Protein AF-A0AAV9BQW2-F1 (afdb_monomer)

Sequence (129 aa):
MIFRLECRHDWDILKGLLSRRLKQVWGEYAESQVVGDAGPQKCPLSGETYTDIKKRLDEALVCFMEGPPFTLQRLCEILLTPKSIYPNLSKLALALEKNLISTVENDSSLLEILEVFQPPQKLIEKRNK

Secondary structure (DSSP, 8-state):
-------SS-HHHHHHHHHHHHHHHHHHHHHHHTTS--S-PBPTTT-SBHHHHHHHHHHHHHH--SS--TTHHHHHHHHHSHHHH-SSHHHHHHHHHHHHHHHHHH-HHHHHHHHHTSPP---------

Structure (mmCIF, N/CA/C/O backbone):
data_AF-A0AAV9BQW2-F1
#
_entry.id   AF-A0AAV9BQW2-F1
#
loop_
_atom_site.group_PDB
_atom_site.id
_atom_site.type_symbol
_atom_site.label_atom_id
_atom_site.label_alt_id
_atom_site.label_comp_id
_atom_site.label_asym_id
_atom_site.label_entity_id
_atom_site.label_seq_id
_atom_site.pdbx_PDB_ins_code
_atom_site.Cartn_x
_atom_site.Cartn_y
_atom_site.Cartn_z
_atom_site.occupancy
_atom_site.B_iso_or_equiv
_atom_site.auth_seq_id
_atom_site.auth_comp_id
_atom_site.auth_asym_id
_atom_site.auth_atom_id
_atom_site.pdbx_PDB_model_num
ATOM 1 N N . MET A 1 1 ? 26.547 -3.024 -3.761 1.00 34.47 1 MET A N 1
ATOM 2 C CA . MET A 1 1 ? 25.746 -3.730 -4.783 1.00 34.47 1 MET A CA 1
ATOM 3 C C . MET A 1 1 ? 24.389 -4.018 -4.157 1.00 34.47 1 MET A C 1
ATOM 5 O O . MET A 1 1 ? 24.267 -4.960 -3.387 1.00 34.47 1 MET A O 1
ATOM 9 N N . ILE A 1 2 ? 23.418 -3.126 -4.351 1.00 43.50 2 ILE A N 1
ATOM 10 C CA . ILE A 1 2 ? 22.043 -3.358 -3.893 1.00 43.50 2 ILE A CA 1
ATOM 11 C C . ILE A 1 2 ? 21.425 -4.289 -4.935 1.00 43.50 2 ILE A C 1
ATOM 13 O O . ILE A 1 2 ? 21.390 -3.944 -6.114 1.00 43.50 2 ILE A O 1
ATOM 17 N N . PHE A 1 3 ? 21.028 -5.495 -4.528 1.00 41.84 3 PHE A N 1
ATOM 18 C CA . PHE A 1 3 ? 20.314 -6.425 -5.398 1.00 41.84 3 PHE A CA 1
ATOM 19 C C . PHE A 1 3 ? 18.974 -5.786 -5.781 1.00 41.84 3 PHE A C 1
ATOM 21 O O . PHE A 1 3 ? 18.028 -5.803 -4.995 1.00 41.84 3 PHE A O 1
ATOM 28 N N . ARG A 1 4 ? 18.890 -5.190 -6.975 1.00 53.72 4 ARG A N 1
ATOM 29 C CA . ARG A 1 4 ? 17.598 -4.866 -7.582 1.00 53.72 4 ARG A CA 1
ATOM 30 C C . ARG A 1 4 ? 16.912 -6.180 -7.915 1.00 53.72 4 ARG A C 1
ATOM 32 O O . ARG A 1 4 ? 17.465 -7.004 -8.639 1.00 53.72 4 ARG A O 1
ATOM 39 N N . LEU A 1 5 ? 15.709 -6.370 -7.387 1.00 54.81 5 LEU A N 1
ATOM 40 C CA . LEU A 1 5 ? 14.817 -7.409 -7.875 1.00 54.81 5 LEU A CA 1
ATOM 41 C C . LEU A 1 5 ? 14.474 -7.051 -9.330 1.00 54.81 5 LEU A C 1
ATOM 43 O O . LEU A 1 5 ? 13.793 -6.056 -9.576 1.00 54.81 5 LEU A O 1
ATOM 47 N N . GLU A 1 6 ? 14.955 -7.822 -10.302 1.00 59.00 6 GLU A N 1
ATOM 48 C CA . GLU A 1 6 ? 14.508 -7.677 -11.688 1.00 59.00 6 GLU A CA 1
ATOM 49 C C . GLU A 1 6 ? 13.048 -8.140 -11.781 1.00 59.00 6 GLU A C 1
ATOM 51 O O . GLU A 1 6 ? 12.741 -9.332 -11.854 1.00 59.00 6 GLU A O 1
ATOM 56 N N . CYS A 1 7 ? 12.109 -7.195 -11.727 1.00 62.53 7 CYS A N 1
ATOM 57 C CA . CYS A 1 7 ? 10.706 -7.494 -11.979 1.00 62.53 7 CYS A CA 1
ATOM 58 C C . CYS A 1 7 ? 10.508 -7.711 -13.480 1.00 62.53 7 CYS A C 1
ATOM 60 O O . CYS A 1 7 ? 10.634 -6.784 -14.273 1.00 62.53 7 CYS A O 1
ATOM 62 N N . ARG A 1 8 ? 10.164 -8.944 -13.873 1.00 67.38 8 ARG A N 1
ATOM 63 C CA . ARG A 1 8 ? 9.837 -9.303 -15.269 1.00 67.38 8 ARG A CA 1
ATOM 64 C C . ARG A 1 8 ? 8.525 -8.700 -15.784 1.00 67.38 8 ARG A C 1
ATOM 66 O O . ARG A 1 8 ? 8.179 -8.903 -16.944 1.00 67.38 8 ARG A O 1
ATOM 73 N N . HIS A 1 9 ? 7.776 -8.021 -14.923 1.00 72.00 9 HIS A N 1
ATOM 74 C CA . HIS A 1 9 ? 6.508 -7.388 -15.255 1.00 72.00 9 HIS A CA 1
ATOM 75 C C . HIS A 1 9 ? 6.672 -5.875 -15.316 1.00 72.00 9 HIS A C 1
ATOM 77 O O . HIS A 1 9 ? 7.481 -5.309 -14.582 1.00 72.00 9 HIS A O 1
ATOM 83 N N . ASP A 1 10 ? 5.863 -5.238 -16.161 1.00 83.31 10 ASP A N 1
ATOM 84 C CA . ASP A 1 10 ? 5.758 -3.786 -16.224 1.00 83.31 10 ASP A CA 1
ATOM 85 C C . ASP A 1 10 ? 5.461 -3.223 -14.824 1.00 83.31 10 ASP A C 1
ATOM 87 O O . ASP A 1 10 ? 4.458 -3.567 -14.180 1.00 83.31 10 ASP A O 1
ATOM 91 N N . TRP A 1 11 ? 6.383 -2.398 -14.331 1.00 84.62 11 TRP A N 1
ATOM 92 C CA . TRP A 1 11 ? 6.316 -1.848 -12.987 1.00 84.62 11 TRP A CA 1
ATOM 93 C C . TRP A 1 11 ? 5.142 -0.884 -12.820 1.00 84.62 11 TRP A C 1
ATOM 95 O O . TRP A 1 11 ? 4.551 -0.843 -11.743 1.00 84.62 11 TRP A O 1
ATOM 105 N N . ASP A 1 12 ? 4.733 -0.163 -13.862 1.00 84.94 12 ASP A N 1
ATOM 106 C CA . ASP A 1 12 ? 3.582 0.738 -13.787 1.00 84.94 12 ASP A CA 1
ATOM 107 C C . ASP A 1 12 ? 2.275 -0.045 -13.640 1.00 84.94 12 ASP A C 1
ATOM 109 O O . ASP A 1 12 ? 1.417 0.311 -12.823 1.00 84.94 12 ASP A O 1
ATOM 113 N N . ILE A 1 13 ? 2.159 -1.184 -14.332 1.00 87.50 13 ILE A N 1
ATOM 114 C CA . ILE A 1 13 ? 1.042 -2.120 -14.134 1.00 87.50 13 ILE A CA 1
ATOM 115 C C . ILE A 1 13 ? 1.058 -2.663 -12.701 1.00 87.50 13 ILE A C 1
ATOM 117 O O . ILE A 1 13 ? 0.025 -2.665 -12.022 1.00 87.50 13 ILE A O 1
ATOM 121 N N . LEU A 1 14 ? 2.223 -3.099 -12.214 1.00 87.56 14 LEU A N 1
ATOM 122 C CA . LEU A 1 14 ? 2.349 -3.674 -10.875 1.00 87.56 14 LEU A CA 1
ATOM 123 C C . LEU A 1 14 ? 2.053 -2.644 -9.773 1.00 87.56 14 LEU A C 1
ATOM 125 O O . LEU A 1 14 ? 1.313 -2.964 -8.841 1.00 87.56 14 LEU A O 1
ATOM 129 N N . LYS A 1 15 ? 2.524 -1.398 -9.900 1.00 87.25 15 LYS A N 1
ATOM 130 C CA . LYS A 1 15 ? 2.167 -0.279 -9.007 1.00 87.25 15 LYS A CA 1
ATOM 131 C C . LYS A 1 15 ? 0.660 -0.074 -8.947 1.00 87.25 15 LYS 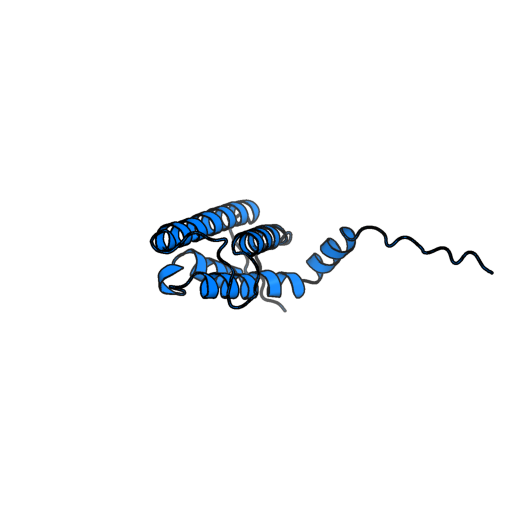A C 1
ATOM 133 O O . LYS A 1 15 ? 0.093 0.028 -7.858 1.00 87.25 15 LYS A O 1
ATOM 138 N N . GLY A 1 16 ? -0.003 -0.070 -10.105 1.00 88.75 16 GLY A N 1
ATOM 139 C CA . GLY A 1 16 ? -1.457 0.048 -10.187 1.00 88.75 16 GLY A CA 1
ATOM 140 C C . GLY A 1 16 ? -2.182 -1.074 -9.435 1.00 88.75 16 GLY A C 1
ATOM 141 O O . GLY A 1 16 ? -3.138 -0.812 -8.699 1.00 88.75 16 GLY A O 1
ATOM 142 N N . LEU A 1 17 ? -1.710 -2.316 -9.567 1.00 90.69 17 LEU A N 1
ATOM 143 C CA . LEU A 1 17 ? -2.254 -3.468 -8.841 1.00 90.69 17 LEU A CA 1
ATOM 144 C C . LEU A 1 17 ? -2.016 -3.363 -7.330 1.00 90.69 17 LEU A C 1
ATOM 146 O O . LEU A 1 17 ? -2.944 -3.590 -6.552 1.00 90.69 17 LEU A O 1
ATOM 150 N N . LEU A 1 18 ? -0.811 -2.976 -6.909 1.00 89.94 18 LEU A N 1
ATOM 151 C CA . LEU A 1 18 ? -0.453 -2.816 -5.497 1.00 89.94 18 LEU A CA 1
ATOM 152 C C . LEU A 1 18 ? -1.269 -1.709 -4.826 1.00 89.94 18 LEU A C 1
ATOM 154 O O . LEU A 1 18 ? -1.821 -1.942 -3.752 1.00 89.94 18 LEU A O 1
ATOM 158 N N . SER A 1 19 ? -1.429 -0.549 -5.470 1.00 90.44 19 SER A N 1
ATOM 159 C CA . SER A 1 19 ? -2.273 0.545 -4.963 1.00 90.44 19 SER A CA 1
ATOM 160 C C . SER A 1 19 ? -3.728 0.095 -4.794 1.00 90.44 19 SER A C 1
ATOM 162 O O . SER A 1 19 ? -4.348 0.320 -3.749 1.00 90.44 19 SER A O 1
ATOM 164 N N . ARG A 1 20 ? -4.284 -0.615 -5.788 1.00 90.88 20 ARG A N 1
ATOM 165 C CA . ARG A 1 20 ? -5.642 -1.178 -5.689 1.00 90.88 20 ARG A CA 1
ATOM 166 C C . ARG A 1 20 ? -5.753 -2.183 -4.550 1.00 90.88 20 ARG A C 1
ATOM 168 O O . ARG A 1 20 ? -6.710 -2.108 -3.778 1.00 90.88 20 ARG A O 1
ATOM 175 N N . ARG A 1 21 ? -4.785 -3.093 -4.414 1.00 93.12 21 ARG A N 1
ATOM 176 C CA . ARG A 1 21 ? -4.799 -4.096 -3.346 1.00 93.12 21 ARG A CA 1
ATOM 177 C C . ARG A 1 21 ? -4.676 -3.444 -1.974 1.00 93.12 21 ARG A C 1
ATOM 179 O O . ARG A 1 21 ? -5.453 -3.785 -1.093 1.00 93.12 21 ARG A O 1
ATOM 186 N N . LEU A 1 22 ? -3.795 -2.460 -1.803 1.00 90.94 22 LEU A N 1
ATOM 187 C CA 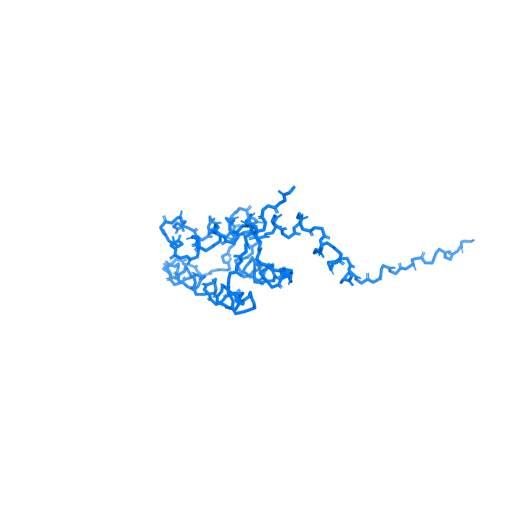. LEU A 1 22 ? -3.681 -1.679 -0.569 1.00 90.94 22 LEU A CA 1
ATOM 188 C C . LEU A 1 22 ? -5.024 -1.040 -0.185 1.00 90.94 22 LEU A C 1
ATOM 190 O O . LEU A 1 22 ? -5.453 -1.136 0.965 1.00 90.94 22 LEU A O 1
ATOM 194 N N . LYS A 1 23 ? -5.724 -0.436 -1.153 1.00 90.50 23 LYS A N 1
ATOM 195 C CA . LYS A 1 23 ? -7.052 0.163 -0.941 1.00 90.50 23 LYS A CA 1
ATOM 196 C C . LYS A 1 23 ? -8.098 -0.869 -0.513 1.00 90.50 23 LYS A C 1
ATOM 198 O O . LYS A 1 23 ? -8.862 -0.568 0.402 1.00 90.50 23 LYS A O 1
ATOM 203 N N . GLN A 1 24 ? -8.108 -2.052 -1.132 1.00 91.25 24 GLN A N 1
ATOM 204 C CA . GLN A 1 24 ? -8.995 -3.163 -0.761 1.00 91.25 24 GLN A CA 1
ATOM 205 C C . GLN A 1 24 ? -8.715 -3.668 0.651 1.00 91.25 24 GLN A C 1
ATOM 207 O O . GLN A 1 24 ? -9.629 -3.705 1.467 1.00 91.25 24 GLN A O 1
ATOM 212 N N . VAL A 1 25 ? -7.451 -3.977 0.959 1.00 90.69 25 VAL A N 1
ATOM 213 C CA . VAL A 1 25 ? -7.040 -4.436 2.290 1.00 90.69 25 VAL A CA 1
ATOM 214 C C . VAL A 1 25 ? -7.469 -3.419 3.340 1.00 90.69 25 VAL A C 1
ATOM 216 O O . VAL A 1 25 ? -8.047 -3.789 4.351 1.00 90.69 25 VAL A O 1
ATOM 219 N N . TRP A 1 26 ? -7.293 -2.122 3.090 1.00 88.12 26 TRP A N 1
ATOM 220 C CA . TRP A 1 26 ? -7.768 -1.101 4.024 1.00 88.12 26 TRP A CA 1
ATOM 221 C C . TRP A 1 26 ? -9.286 -1.157 4.265 1.00 88.12 26 TRP A C 1
ATOM 223 O O . TRP A 1 26 ? -9.732 -1.001 5.402 1.00 88.12 26 TRP A O 1
ATOM 233 N N . GLY A 1 27 ? -10.073 -1.396 3.210 1.00 86.25 27 GLY A N 1
ATOM 234 C CA . GLY A 1 27 ? -11.526 -1.579 3.292 1.00 86.25 27 GLY A CA 1
ATOM 235 C C . GLY A 1 27 ? -11.918 -2.796 4.132 1.00 86.25 27 GLY A C 1
ATOM 236 O O . GLY A 1 27 ? -12.722 -2.664 5.051 1.00 86.25 27 GLY A O 1
ATOM 237 N N . GLU A 1 28 ? -11.256 -3.937 3.923 1.00 88.31 28 GLU A N 1
ATOM 238 C CA . GLU A 1 28 ? -11.480 -5.176 4.689 1.00 88.31 28 GLU A CA 1
ATOM 239 C C . GLU A 1 28 ? -11.260 -4.971 6.208 1.00 88.31 28 GLU A C 1
ATOM 241 O O . GLU A 1 28 ? -11.890 -5.619 7.048 1.00 88.31 28 GLU A O 1
ATOM 246 N N . TYR A 1 29 ? -10.349 -4.076 6.610 1.00 84.25 29 TYR A N 1
ATOM 247 C CA . TYR A 1 29 ? -10.142 -3.720 8.022 1.00 84.25 29 TYR A CA 1
ATOM 248 C C . TYR A 1 29 ? -11.141 -2.698 8.541 1.00 84.25 29 TYR A C 1
ATOM 250 O O . TYR A 1 29 ? -11.512 -2.797 9.708 1.00 84.25 29 TYR A O 1
ATOM 258 N N . ALA A 1 30 ? -11.588 -1.755 7.714 1.00 78.44 30 ALA A N 1
ATOM 259 C CA . ALA A 1 30 ? -12.651 -0.836 8.097 1.00 78.44 30 ALA A CA 1
ATOM 260 C C . ALA A 1 30 ? -13.941 -1.612 8.391 1.00 78.44 30 ALA A C 1
ATOM 262 O O . ALA A 1 30 ? -14.474 -1.482 9.486 1.00 78.44 30 ALA A O 1
ATOM 263 N N . GLU A 1 31 ? -14.361 -2.503 7.488 1.00 74.06 31 GLU A N 1
ATOM 264 C CA . GLU A 1 31 ? -15.555 -3.349 7.641 1.00 74.06 31 GLU A CA 1
ATOM 265 C C . GLU A 1 31 ? -15.485 -4.256 8.877 1.00 74.06 31 GLU A C 1
ATOM 267 O O . GLU A 1 31 ? -16.469 -4.400 9.597 1.00 74.06 31 GLU A O 1
ATOM 272 N N . SER A 1 32 ? -14.300 -4.793 9.194 1.00 69.31 32 SER A N 1
ATOM 273 C CA . SER A 1 32 ? -14.089 -5.577 10.423 1.00 69.31 32 SER A CA 1
ATOM 274 C C . SER A 1 32 ? -14.237 -4.751 11.712 1.00 69.31 32 SER A C 1
ATOM 276 O O . SER A 1 32 ? -14.431 -5.327 12.779 1.00 69.31 32 SER A O 1
ATOM 278 N N . GLN A 1 33 ? -14.096 -3.422 11.643 1.00 63.28 33 GLN A N 1
ATOM 279 C CA . GLN A 1 33 ? -14.105 -2.519 12.801 1.00 63.28 33 GLN A CA 1
ATOM 280 C C . GLN A 1 33 ? -15.427 -1.762 12.999 1.00 63.28 33 GLN A C 1
ATOM 282 O O . GLN A 1 33 ? -15.621 -1.198 14.073 1.00 63.28 33 GLN A O 1
ATOM 287 N N . VAL A 1 34 ? -16.364 -1.794 12.038 1.00 56.66 34 VAL A N 1
ATOM 288 C CA . VAL A 1 34 ? -17.684 -1.117 12.129 1.00 56.66 34 VAL A CA 1
ATOM 289 C C . VAL A 1 34 ? -18.528 -1.591 13.332 1.00 56.66 34 VAL A C 1
ATOM 291 O O . VAL A 1 34 ? -19.505 -0.949 13.699 1.00 56.66 34 VAL A O 1
ATOM 294 N N . VAL A 1 35 ? -18.132 -2.667 14.016 1.00 55.19 35 VAL A N 1
ATOM 295 C CA . VAL A 1 35 ? -18.817 -3.181 15.214 1.00 55.19 35 VAL A CA 1
ATOM 296 C C . VAL A 1 35 ? -18.548 -2.341 16.484 1.00 55.19 35 VAL A C 1
ATOM 298 O O . VAL A 1 35 ? -19.247 -2.523 17.478 1.00 55.19 35 VAL A O 1
ATOM 301 N N . GLY A 1 36 ? -17.598 -1.393 16.487 1.00 51.50 36 GLY A N 1
ATOM 302 C CA . GLY A 1 36 ? -17.249 -0.619 17.690 1.00 51.50 36 GLY A CA 1
ATOM 303 C C . GLY A 1 36 ? -16.965 0.866 17.446 1.00 51.50 36 GLY A C 1
ATOM 304 O O . GLY A 1 36 ? -15.859 1.210 17.056 1.00 51.50 36 GLY A O 1
ATOM 305 N N . ASP A 1 37 ? -17.963 1.696 17.762 1.00 46.16 37 ASP A N 1
ATOM 306 C CA . ASP A 1 37 ? -17.929 3.129 18.116 1.00 46.16 37 ASP A CA 1
ATOM 307 C C . ASP A 1 37 ? -17.296 4.156 17.141 1.00 46.16 37 ASP A C 1
ATOM 309 O O . ASP A 1 37 ? -16.202 4.012 16.593 1.00 46.16 37 ASP A O 1
ATOM 313 N N . ALA A 1 38 ? -18.043 5.238 16.917 1.00 50.47 38 ALA A N 1
ATOM 314 C CA . ALA A 1 38 ? -17.904 6.169 15.803 1.00 50.47 38 ALA A CA 1
ATOM 315 C C . ALA A 1 38 ? -16.989 7.362 16.135 1.00 50.47 38 ALA A C 1
ATOM 317 O O . ALA A 1 38 ? -17.422 8.382 16.668 1.00 50.47 38 ALA A O 1
ATOM 318 N N . GLY A 1 39 ? -15.723 7.270 15.729 1.00 59.19 39 GLY A N 1
ATOM 319 C CA . GLY A 1 39 ? -14.790 8.397 15.694 1.00 59.19 39 GLY A CA 1
ATOM 320 C C . GLY A 1 39 ? -13.660 8.179 14.679 1.00 59.19 39 GLY A C 1
ATOM 321 O O . GLY A 1 39 ? -13.446 7.045 14.243 1.00 59.19 39 GLY A O 1
ATOM 322 N N . PRO A 1 40 ? -12.917 9.231 14.275 1.00 59.62 40 PRO A N 1
ATOM 323 C CA . PRO A 1 40 ? -11.749 9.086 13.411 1.00 59.62 40 PRO A CA 1
ATOM 324 C C . PRO A 1 40 ? -10.715 8.201 14.104 1.00 59.62 40 PRO A C 1
ATOM 326 O O . PRO A 1 40 ? -10.054 8.621 15.055 1.00 59.62 40 PRO A O 1
ATOM 329 N N . GLN A 1 41 ? -10.597 6.956 13.651 1.00 69.25 41 GLN A N 1
ATOM 330 C CA . GLN A 1 41 ? -9.657 6.024 14.245 1.00 69.25 41 GLN A CA 1
ATOM 331 C C . GLN A 1 41 ? -8.226 6.502 13.973 1.00 69.25 41 GLN A C 1
ATOM 333 O O . GLN A 1 41 ? -7.805 6.686 12.825 1.00 69.25 41 GLN A O 1
ATOM 338 N N . LYS A 1 42 ? -7.493 6.735 15.060 1.00 74.44 42 LYS A N 1
ATOM 339 C CA . LYS A 1 42 ? -6.076 7.090 15.037 1.00 74.44 42 LYS A CA 1
ATOM 340 C C . LYS A 1 42 ? -5.237 5.843 15.239 1.00 74.44 42 LYS A C 1
ATOM 342 O O . LYS A 1 42 ? -5.629 4.937 15.976 1.00 74.44 42 LYS A O 1
ATOM 347 N N . CYS A 1 43 ? -4.070 5.809 14.614 1.00 72.19 43 CYS A N 1
ATOM 348 C CA . CYS A 1 43 ? -3.079 4.788 14.899 1.00 72.19 43 CYS A CA 1
ATOM 349 C C . CYS A 1 43 ? -2.477 5.075 16.286 1.00 72.19 43 CYS A C 1
ATOM 351 O O . CYS A 1 43 ? -1.854 6.123 16.454 1.00 72.19 43 CYS A O 1
ATOM 353 N N . PRO A 1 44 ? -2.606 4.183 17.288 1.00 68.62 44 PRO A N 1
ATOM 354 C CA . PRO A 1 44 ? -2.064 4.425 18.630 1.00 68.62 44 PRO A CA 1
ATOM 355 C C . PRO A 1 44 ? -0.540 4.600 18.647 1.00 68.62 44 PRO A C 1
ATOM 357 O O . PRO A 1 44 ? 0.012 5.145 19.595 1.00 68.62 44 PRO A O 1
ATOM 360 N N . LEU A 1 45 ? 0.132 4.102 17.605 1.00 68.44 45 LEU A N 1
ATOM 361 C CA . LEU A 1 45 ? 1.587 4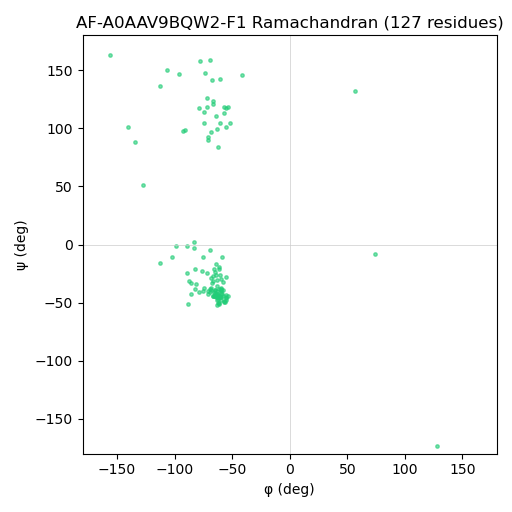.077 17.488 1.00 68.44 45 LEU A CA 1
ATOM 362 C C . LEU A 1 45 ? 2.159 5.359 16.866 1.00 68.44 45 LEU A C 1
ATOM 364 O O . LEU A 1 45 ? 3.272 5.729 17.220 1.00 68.44 45 LEU A O 1
ATOM 368 N N . SER A 1 46 ? 1.424 6.029 15.968 1.00 68.44 46 SER A N 1
ATOM 369 C CA . SER A 1 46 ? 1.873 7.276 15.321 1.00 68.44 46 SER A CA 1
ATOM 370 C C . SER A 1 46 ? 1.059 8.512 15.716 1.00 68.44 46 SER A C 1
ATOM 372 O O . SER A 1 46 ? 1.497 9.632 15.491 1.00 68.44 46 SER A O 1
ATOM 374 N N . GLY A 1 47 ? -0.131 8.343 16.301 1.00 75.62 47 GLY A N 1
ATOM 375 C CA . GLY A 1 47 ? -1.052 9.438 16.627 1.00 75.62 47 GLY A CA 1
ATOM 376 C C . GLY A 1 47 ? -1.786 10.042 15.419 1.00 75.62 47 GLY A C 1
ATOM 377 O O . GLY A 1 47 ? -2.720 10.825 15.608 1.00 75.62 47 GLY A O 1
ATOM 378 N N . GLU A 1 48 ? -1.413 9.655 14.198 1.00 79.38 48 GLU A N 1
ATOM 379 C CA . GLU A 1 48 ? -2.039 10.082 12.943 1.00 79.38 48 GLU A CA 1
ATOM 380 C C . GLU A 1 48 ? -3.353 9.342 12.672 1.00 79.38 48 GLU A C 1
ATOM 382 O O . GLU A 1 48 ? -3.598 8.243 13.186 1.00 79.38 48 GLU A O 1
ATOM 387 N N . THR A 1 49 ? -4.215 9.930 11.838 1.00 84.38 49 THR A N 1
ATOM 388 C CA . THR A 1 49 ? -5.424 9.235 11.386 1.00 84.38 49 THR A CA 1
ATOM 389 C C . THR A 1 49 ? -5.068 8.157 10.366 1.00 84.38 49 THR A C 1
ATOM 391 O O . THR A 1 49 ? -4.145 8.309 9.564 1.00 84.38 49 THR A O 1
ATOM 394 N N . TYR A 1 50 ? -5.828 7.061 10.342 1.00 82.19 50 TYR A N 1
ATOM 395 C CA . TYR A 1 50 ? -5.612 6.018 9.335 1.00 82.19 50 TYR A CA 1
ATOM 396 C C . TYR A 1 50 ? -5.785 6.522 7.895 1.00 82.19 50 TYR A C 1
ATOM 398 O O . TYR A 1 50 ? -5.170 5.981 6.981 1.00 82.19 50 TYR A O 1
ATOM 406 N N . THR A 1 51 ? -6.583 7.568 7.680 1.00 84.56 51 THR A N 1
ATOM 407 C CA . THR A 1 51 ? -6.740 8.197 6.363 1.00 84.56 51 THR A CA 1
ATOM 408 C C . THR A 1 51 ? -5.440 8.846 5.892 1.00 84.56 51 THR A C 1
ATOM 410 O O . THR A 1 51 ? -5.047 8.647 4.741 1.00 84.56 51 THR A O 1
ATOM 413 N N . ASP A 1 52 ? -4.749 9.563 6.781 1.00 85.25 52 ASP A N 1
ATOM 414 C CA . ASP A 1 52 ? -3.485 10.237 6.464 1.00 85.25 52 ASP A CA 1
ATOM 415 C C . ASP A 1 52 ? -2.380 9.219 6.168 1.00 85.25 52 ASP A C 1
ATOM 417 O O . ASP A 1 52 ? -1.688 9.323 5.153 1.00 85.25 52 ASP A O 1
ATOM 421 N N . ILE A 1 53 ? -2.289 8.164 6.987 1.00 84.44 53 ILE A N 1
ATOM 422 C CA . ILE A 1 53 ? -1.321 7.077 6.781 1.00 84.44 53 ILE A CA 1
ATOM 423 C C . ILE A 1 53 ? -1.579 6.382 5.439 1.00 84.44 53 ILE A C 1
ATOM 425 O O . ILE A 1 53 ? -0.652 6.150 4.666 1.00 84.44 53 ILE A O 1
ATOM 429 N N . LYS A 1 54 ? -2.843 6.085 5.112 1.00 85.12 54 LYS A N 1
ATOM 430 C CA . LYS A 1 54 ? -3.209 5.479 3.824 1.00 85.12 54 LYS A CA 1
ATOM 431 C C . LYS A 1 54 ? -2.764 6.340 2.645 1.00 85.12 54 LYS A C 1
ATOM 433 O O . LYS A 1 54 ? -2.247 5.801 1.669 1.00 85.12 54 LYS A O 1
ATOM 438 N N . LYS A 1 55 ? -2.977 7.656 2.728 1.00 85.56 55 LYS A N 1
ATOM 439 C CA . LYS A 1 55 ? -2.583 8.604 1.682 1.00 85.56 55 LYS A CA 1
ATOM 440 C C . LYS A 1 55 ? -1.065 8.605 1.488 1.00 85.56 55 LYS A C 1
ATOM 442 O O . LYS A 1 55 ? -0.613 8.396 0.369 1.00 85.56 55 LYS A O 1
ATOM 447 N N . ARG A 1 56 ? -0.299 8.731 2.575 1.00 85.00 56 ARG A N 1
ATOM 448 C CA . ARG A 1 56 ? 1.175 8.691 2.547 1.00 85.00 56 ARG A CA 1
ATOM 449 C C . ARG A 1 56 ? 1.714 7.390 1.950 1.00 85.00 56 ARG A C 1
ATOM 451 O O . ARG A 1 56 ? 2.681 7.414 1.200 1.00 85.00 56 ARG A O 1
ATOM 458 N N . LEU A 1 57 ? 1.084 6.253 2.249 1.00 85.25 57 LEU A N 1
ATOM 459 C CA . LEU A 1 57 ? 1.474 4.959 1.677 1.00 85.25 57 LEU A CA 1
ATOM 460 C C . LEU A 1 57 ? 1.188 4.864 0.171 1.00 85.25 57 LEU A C 1
ATOM 462 O O . LEU A 1 57 ? 2.002 4.303 -0.560 1.00 85.25 57 LEU A O 1
ATOM 466 N N . ASP A 1 58 ? 0.057 5.402 -0.293 1.00 84.81 58 ASP A N 1
ATOM 467 C CA . ASP A 1 58 ? -0.280 5.449 -1.725 1.00 84.81 58 ASP A CA 1
ATOM 468 C C . ASP A 1 58 ? 0.697 6.363 -2.485 1.00 84.81 58 ASP A C 1
ATOM 470 O O . ASP A 1 58 ? 1.171 6.001 -3.559 1.00 84.81 58 ASP A O 1
ATOM 474 N N . GLU A 1 59 ? 1.063 7.502 -1.890 1.00 84.88 59 GLU A N 1
ATOM 475 C CA . GLU A 1 59 ? 2.078 8.426 -2.414 1.00 84.88 59 GLU A CA 1
ATOM 476 C C . GLU A 1 59 ? 3.464 7.767 -2.476 1.00 84.88 59 GLU A C 1
ATOM 478 O O . GLU A 1 59 ? 4.106 7.770 -3.524 1.00 84.88 59 GLU A O 1
ATOM 483 N N . ALA A 1 60 ? 3.899 7.105 -1.401 1.00 83.25 60 ALA A N 1
ATOM 484 C CA . ALA A 1 60 ? 5.182 6.404 -1.376 1.00 83.25 60 ALA A CA 1
ATOM 485 C C . ALA A 1 60 ? 5.271 5.307 -2.452 1.00 83.25 60 ALA A C 1
ATOM 487 O O . ALA A 1 60 ? 6.314 5.141 -3.079 1.00 83.25 60 ALA A O 1
ATOM 488 N N . LEU A 1 61 ? 4.178 4.578 -2.709 1.00 81.75 61 LEU A N 1
ATOM 489 C CA . LEU A 1 61 ? 4.132 3.545 -3.749 1.00 81.75 61 LEU A CA 1
ATOM 490 C C . LEU A 1 61 ? 4.349 4.097 -5.160 1.00 81.75 61 LEU A C 1
ATOM 492 O O . LEU A 1 61 ? 4.960 3.416 -5.987 1.00 81.75 61 LEU A O 1
ATOM 496 N N . VAL A 1 62 ? 3.847 5.299 -5.453 1.00 80.50 62 VAL A N 1
ATOM 497 C CA . VAL A 1 62 ? 3.995 5.905 -6.784 1.00 80.50 62 VAL A CA 1
ATOM 498 C C . VAL A 1 62 ? 5.346 6.589 -6.976 1.00 80.50 62 VAL A C 1
ATOM 500 O O . VAL A 1 62 ? 5.775 6.728 -8.119 1.00 80.50 62 VAL A O 1
ATOM 503 N N . CYS A 1 63 ? 6.040 6.952 -5.893 1.00 80.94 63 CYS A N 1
ATOM 504 C CA . CYS A 1 63 ? 7.355 7.590 -5.960 1.00 80.94 63 CYS A CA 1
ATOM 505 C C . CYS A 1 63 ? 8.446 6.689 -6.551 1.00 80.94 63 CYS A C 1
ATOM 507 O O . CYS A 1 63 ? 9.409 7.210 -7.097 1.00 80.94 63 CYS A O 1
ATOM 509 N N . PHE A 1 64 ? 8.310 5.361 -6.512 1.00 78.75 64 PHE A N 1
ATOM 510 C CA . PHE A 1 64 ? 9.300 4.454 -7.102 1.00 78.75 64 PHE A CA 1
ATOM 511 C C . PHE A 1 64 ? 9.264 4.507 -8.641 1.00 78.75 64 PHE A C 1
ATOM 513 O O . PHE A 1 64 ? 8.528 3.760 -9.297 1.00 78.75 64 PHE A O 1
ATOM 520 N N . MET A 1 65 ? 10.054 5.408 -9.227 1.00 73.31 65 MET A N 1
ATOM 521 C CA . MET A 1 65 ? 10.129 5.622 -10.679 1.00 73.31 65 MET A CA 1
ATOM 522 C C . MET A 1 65 ? 11.113 4.678 -11.370 1.00 73.31 65 MET A C 1
ATOM 524 O O . MET A 1 65 ? 10.866 4.247 -12.492 1.00 73.31 65 MET A O 1
ATOM 528 N N . GLU A 1 66 ? 12.205 4.308 -10.703 1.00 73.62 66 GLU A N 1
ATOM 529 C CA . GLU A 1 66 ? 13.279 3.533 -11.333 1.00 73.62 66 GLU A CA 1
ATOM 530 C C . GLU A 1 66 ? 13.035 2.013 -11.365 1.00 73.62 66 GLU A C 1
ATOM 532 O O . GLU A 1 66 ? 13.893 1.252 -11.827 1.00 73.62 66 GLU A O 1
ATOM 537 N N . GLY A 1 67 ? 11.882 1.565 -10.867 1.00 74.94 67 GLY A N 1
ATOM 538 C CA . GLY A 1 67 ? 11.512 0.159 -10.761 1.00 74.94 67 GLY A CA 1
ATOM 539 C C . GLY A 1 67 ? 11.064 -0.229 -9.350 1.00 74.94 67 GLY A C 1
ATOM 540 O O . GLY A 1 67 ? 10.903 0.632 -8.484 1.00 74.94 67 GLY A O 1
ATOM 541 N N . PRO A 1 68 ? 10.834 -1.526 -9.106 1.00 80.19 68 PRO A N 1
ATOM 542 C CA . PRO A 1 68 ? 10.390 -2.009 -7.807 1.00 80.19 68 PRO A CA 1
ATOM 543 C C . PRO A 1 68 ? 11.470 -1.838 -6.724 1.00 80.19 68 PRO A C 1
ATOM 545 O O . PRO A 1 68 ? 12.647 -2.112 -6.979 1.00 80.19 68 PRO A O 1
ATOM 548 N N . PRO A 1 69 ? 11.088 -1.481 -5.487 1.00 82.44 69 PRO A N 1
ATOM 549 C CA . PRO A 1 69 ? 12.025 -1.454 -4.371 1.00 82.44 69 PRO A CA 1
ATOM 550 C C . PRO A 1 69 ? 12.469 -2.868 -3.969 1.00 82.44 69 PRO A C 1
ATOM 552 O O . PRO A 1 69 ? 11.750 -3.849 -4.176 1.00 82.44 69 PRO A O 1
ATOM 555 N N . PHE A 1 70 ? 13.613 -2.985 -3.284 1.00 78.69 70 PHE A N 1
ATOM 556 C CA . PHE A 1 70 ? 14.068 -4.266 -2.713 1.00 78.69 70 PHE A CA 1
ATOM 557 C C . PHE A 1 70 ? 13.086 -4.835 -1.667 1.00 78.69 70 PHE A C 1
ATOM 559 O O . PHE A 1 70 ? 13.086 -6.032 -1.389 1.00 78.69 70 PHE A O 1
ATOM 566 N N . THR A 1 71 ? 12.207 -3.991 -1.117 1.00 83.31 71 THR A N 1
ATOM 567 C CA . THR A 1 71 ? 11.125 -4.367 -0.197 1.00 83.31 71 THR A CA 1
ATOM 568 C C . THR A 1 71 ? 9.861 -4.876 -0.900 1.00 83.31 71 THR A C 1
ATOM 570 O O . THR A 1 71 ? 8.935 -5.314 -0.214 1.00 83.31 71 THR A O 1
ATOM 573 N N . LEU A 1 72 ? 9.802 -4.890 -2.243 1.00 84.25 72 LEU A N 1
ATOM 574 C CA . LEU A 1 72 ? 8.618 -5.314 -3.005 1.00 84.25 72 LEU A CA 1
ATOM 575 C C . LEU A 1 72 ? 8.129 -6.706 -2.593 1.00 84.25 72 LEU A C 1
ATOM 577 O O . LEU A 1 72 ? 6.931 -6.904 -2.409 1.00 84.25 72 LEU A O 1
ATOM 581 N N . GLN A 1 73 ? 9.039 -7.669 -2.422 1.00 85.75 73 GLN A N 1
ATOM 582 C CA . GLN A 1 73 ? 8.659 -9.019 -2.007 1.00 85.75 73 GLN A CA 1
ATOM 583 C C . GLN A 1 73 ? 7.900 -8.987 -0.675 1.00 85.75 73 GLN A C 1
ATOM 585 O O . GLN A 1 73 ? 6.807 -9.545 -0.564 1.00 85.75 73 GLN A O 1
ATOM 590 N N . ARG A 1 74 ? 8.450 -8.280 0.319 1.00 89.31 74 ARG A N 1
ATOM 591 C CA . ARG A 1 74 ? 7.847 -8.182 1.647 1.00 89.31 74 ARG A CA 1
ATOM 592 C C . ARG A 1 74 ? 6.503 -7.462 1.605 1.00 89.31 74 ARG A C 1
ATOM 594 O O . ARG A 1 74 ? 5.563 -7.871 2.283 1.00 89.31 74 ARG A O 1
ATOM 601 N N . LEU A 1 75 ? 6.392 -6.420 0.787 1.00 87.81 75 LEU A N 1
ATOM 602 C CA . LEU A 1 75 ? 5.135 -5.723 0.550 1.00 87.81 75 LEU A CA 1
ATOM 603 C C . LEU A 1 75 ? 4.066 -6.671 -0.021 1.00 87.81 75 LEU A C 1
ATOM 605 O O . LEU A 1 75 ? 2.947 -6.708 0.491 1.00 87.81 75 LEU A O 1
ATOM 609 N N . CYS A 1 76 ? 4.409 -7.460 -1.042 1.00 89.00 76 CYS A N 1
ATOM 610 C CA . CYS A 1 76 ? 3.499 -8.430 -1.649 1.00 89.00 76 CYS A CA 1
ATOM 611 C C . CYS A 1 76 ? 3.024 -9.480 -0.640 1.00 89.00 76 CYS A C 1
ATOM 613 O O . CYS A 1 76 ? 1.827 -9.748 -0.568 1.00 89.00 76 CYS A O 1
ATOM 615 N N . GLU A 1 77 ? 3.924 -10.032 0.177 1.00 90.06 77 GLU A N 1
ATOM 616 C CA . GLU A 1 77 ? 3.561 -10.976 1.245 1.00 90.06 77 GLU A CA 1
ATOM 617 C C . GLU A 1 77 ? 2.508 -10.381 2.188 1.00 90.06 77 GLU A C 1
ATOM 619 O O . GLU A 1 77 ? 1.485 -11.009 2.459 1.00 90.06 77 GLU A O 1
ATOM 624 N N . ILE A 1 78 ? 2.727 -9.141 2.641 1.00 91.19 78 ILE A N 1
ATOM 625 C CA . ILE A 1 78 ? 1.814 -8.441 3.550 1.00 91.19 78 ILE A CA 1
ATOM 626 C C . ILE A 1 78 ? 0.448 -8.207 2.893 1.00 91.19 78 ILE A C 1
ATOM 628 O O . ILE A 1 78 ? -0.579 -8.424 3.532 1.00 91.19 78 ILE A O 1
ATOM 632 N N . LEU A 1 79 ? 0.411 -7.771 1.632 1.00 89.94 79 LEU A N 1
ATOM 633 C CA . LEU A 1 79 ? -0.836 -7.435 0.931 1.00 89.94 79 LEU A CA 1
ATOM 634 C C . LEU A 1 79 ? -1.643 -8.662 0.472 1.00 89.94 79 LEU A C 1
ATOM 636 O O . LEU A 1 79 ? -2.859 -8.556 0.266 1.00 89.94 79 LEU A O 1
ATOM 640 N N . LEU A 1 80 ? -0.997 -9.818 0.307 1.00 90.56 80 LEU A N 1
ATOM 641 C CA . LEU A 1 80 ? -1.661 -11.071 -0.058 1.00 90.56 80 LEU A CA 1
ATOM 642 C C . LEU A 1 80 ? -2.348 -11.727 1.143 1.00 90.56 80 LEU A C 1
ATOM 644 O O . LEU A 1 80 ? -3.476 -12.196 1.005 1.00 90.56 80 LEU A O 1
ATOM 648 N N . THR A 1 81 ? -1.721 -11.725 2.323 1.00 90.75 81 THR A N 1
ATOM 649 C CA . THR A 1 81 ? -2.262 -12.378 3.533 1.00 90.75 81 THR A CA 1
ATOM 650 C C . THR A 1 81 ? -2.315 -11.447 4.759 1.00 90.75 81 THR A C 1
ATOM 652 O O . THR A 1 81 ? -1.894 -11.822 5.860 1.00 90.75 81 THR A O 1
ATOM 655 N N . PRO A 1 82 ? -2.902 -10.238 4.637 1.00 89.44 82 PRO A N 1
ATOM 656 C CA . PRO A 1 82 ? -2.769 -9.175 5.635 1.00 89.44 82 PRO A CA 1
ATOM 657 C C . PRO A 1 82 ? -3.332 -9.568 7.001 1.00 89.44 82 PRO A C 1
ATOM 659 O O . PRO A 1 82 ? -2.663 -9.382 8.012 1.00 89.44 82 PRO A O 1
ATOM 662 N N . LYS A 1 83 ? -4.520 -10.185 7.049 1.00 86.94 83 LYS A N 1
ATOM 663 C CA . LYS A 1 83 ? -5.187 -10.591 8.301 1.00 86.94 83 LYS A CA 1
ATOM 664 C C . LYS A 1 83 ? -4.462 -11.724 9.027 1.00 86.94 83 LYS A C 1
ATOM 666 O O . LYS A 1 83 ? -4.529 -11.793 10.250 1.00 86.94 83 LYS A O 1
ATOM 671 N N . SER A 1 84 ? -3.763 -12.582 8.282 1.00 88.44 84 SER A N 1
ATOM 672 C CA . SER A 1 84 ? -2.968 -13.674 8.851 1.00 88.44 84 SER A CA 1
ATOM 673 C C . SER A 1 84 ? -1.678 -13.159 9.483 1.00 88.44 84 SER A C 1
ATOM 675 O O . SER A 1 84 ? -1.255 -13.681 10.509 1.00 88.44 84 SER A O 1
ATOM 677 N N . ILE A 1 85 ? -1.043 -12.154 8.871 1.00 87.25 85 ILE A N 1
ATOM 678 C CA . ILE A 1 85 ? 0.236 -11.601 9.340 1.00 87.25 85 ILE A CA 1
ATOM 679 C C . ILE A 1 85 ? -0.002 -10.522 10.409 1.00 87.25 85 ILE A C 1
ATOM 681 O O . ILE A 1 85 ? 0.685 -10.478 11.430 1.00 87.25 85 ILE A O 1
ATOM 685 N N . TYR A 1 86 ? -0.993 -9.657 10.197 1.00 89.81 86 TYR A N 1
ATOM 686 C CA . TYR A 1 86 ? -1.315 -8.519 11.053 1.00 89.81 86 TYR A CA 1
ATOM 687 C C . TYR A 1 86 ? -2.825 -8.437 11.315 1.00 89.81 86 TYR A C 1
ATOM 689 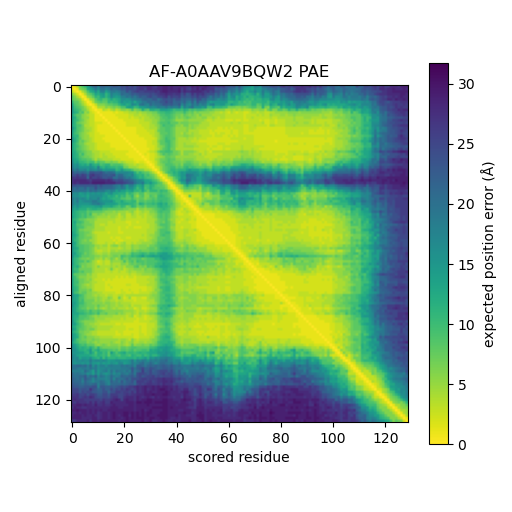O O . TYR A 1 86 ? -3.531 -7.698 10.633 1.00 89.81 86 TYR A O 1
ATOM 697 N N . PRO A 1 87 ? -3.358 -9.104 12.351 1.00 84.62 87 PRO A N 1
ATOM 698 C CA . PRO A 1 87 ? -4.796 -9.076 12.641 1.00 84.62 87 PRO A CA 1
ATOM 699 C C . PRO A 1 87 ? -5.331 -7.680 13.020 1.00 84.62 87 PRO A C 1
ATOM 701 O O . PRO A 1 87 ? -6.532 -7.440 12.956 1.00 84.62 87 PRO A O 1
ATOM 704 N N . ASN A 1 88 ? -4.452 -6.739 13.388 1.00 84.69 88 ASN A N 1
ATOM 705 C CA . A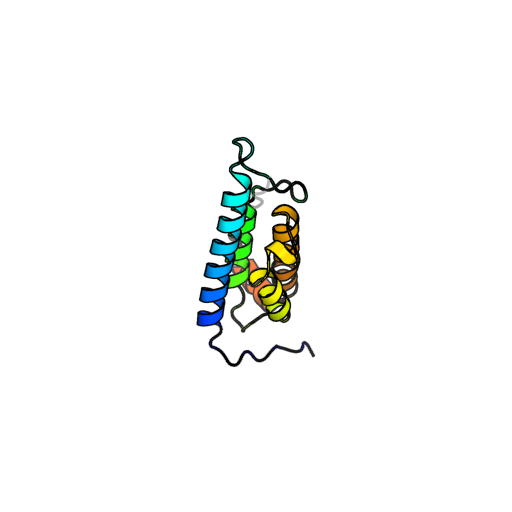SN A 1 88 ? -4.803 -5.379 13.797 1.00 84.69 88 ASN A CA 1
ATOM 706 C C . ASN A 1 88 ? -4.318 -4.336 12.773 1.00 84.69 88 ASN A C 1
ATOM 708 O O . ASN A 1 88 ? -3.164 -4.392 12.338 1.00 84.69 88 ASN A O 1
ATOM 712 N N . LEU A 1 89 ? -5.174 -3.354 12.457 1.00 85.69 89 LEU A N 1
ATOM 713 C CA . LEU A 1 89 ? -4.890 -2.299 11.477 1.00 85.69 89 LEU A CA 1
ATOM 714 C C . LEU A 1 89 ? -3.655 -1.458 11.844 1.00 85.69 89 LEU A C 1
ATOM 716 O O . LEU A 1 89 ? -2.846 -1.168 10.971 1.00 85.69 89 LEU A O 1
ATOM 720 N N . SER A 1 90 ? -3.449 -1.140 13.125 1.00 85.44 90 SER A N 1
ATOM 721 C CA . SER A 1 90 ? -2.281 -0.374 13.595 1.00 85.44 90 SER A CA 1
ATOM 722 C C . SER A 1 90 ? -0.965 -1.077 13.260 1.00 85.44 90 SER A C 1
ATOM 724 O O . SER A 1 90 ? 0.002 -0.445 12.841 1.00 85.44 90 SER A O 1
ATOM 726 N N . LYS A 1 91 ? -0.920 -2.407 13.433 1.00 86.62 91 LYS A N 1
ATOM 727 C CA . LYS A 1 91 ? 0.280 -3.209 13.144 1.00 86.62 91 LYS A CA 1
ATOM 728 C C . LYS A 1 91 ? 0.532 -3.313 11.643 1.00 86.62 91 LYS A C 1
ATOM 730 O O . LYS A 1 91 ? 1.683 -3.228 11.225 1.00 86.62 91 LYS A O 1
ATOM 735 N N . LEU A 1 92 ? -0.535 -3.471 10.857 1.00 88.56 92 LEU A N 1
ATOM 736 C CA . LEU A 1 92 ? -0.458 -3.472 9.399 1.00 88.56 92 LEU A CA 1
ATOM 737 C C . LEU A 1 92 ? 0.078 -2.130 8.883 1.00 88.56 92 LEU A C 1
ATOM 739 O O . LEU A 1 92 ? 1.038 -2.115 8.120 1.00 88.56 92 LEU A O 1
ATOM 743 N N . ALA A 1 93 ? -0.511 -1.021 9.335 1.00 87.38 93 ALA A N 1
ATOM 744 C CA . ALA A 1 93 ? -0.116 0.330 8.950 1.00 87.38 93 ALA A CA 1
ATOM 745 C C . ALA A 1 93 ? 1.368 0.580 9.248 1.00 87.38 93 ALA A C 1
ATOM 747 O O . ALA A 1 93 ? 2.117 0.941 8.344 1.00 87.38 93 ALA A O 1
ATOM 748 N N . LEU A 1 94 ? 1.818 0.262 10.467 1.00 84.81 94 LEU A N 1
ATOM 749 C CA . LEU A 1 94 ? 3.219 0.435 10.849 1.00 84.81 94 LEU A CA 1
ATOM 750 C C . LEU A 1 94 ? 4.167 -0.439 10.015 1.00 84.81 94 LEU A C 1
ATOM 752 O O . LEU A 1 94 ? 5.258 -0.005 9.647 1.00 84.81 94 LEU A O 1
ATOM 756 N N . ALA A 1 95 ? 3.784 -1.686 9.729 1.00 88.00 95 ALA A N 1
ATOM 757 C CA . ALA A 1 95 ? 4.590 -2.571 8.897 1.00 88.00 95 ALA A CA 1
ATOM 758 C C . ALA A 1 95 ? 4.730 -2.026 7.471 1.00 88.00 95 ALA A C 1
ATOM 760 O O . ALA A 1 95 ? 5.831 -2.046 6.922 1.00 88.00 95 ALA A O 1
ATOM 761 N N . LEU A 1 96 ? 3.647 -1.513 6.887 1.00 87.69 96 LEU A N 1
ATOM 762 C CA . LEU A 1 96 ? 3.663 -0.922 5.551 1.00 87.69 96 LEU A CA 1
ATOM 763 C C . LEU A 1 96 ? 4.488 0.366 5.510 1.00 87.69 96 LEU A C 1
ATOM 765 O O . LEU A 1 96 ? 5.329 0.498 4.625 1.00 87.69 96 LEU A O 1
ATOM 769 N N . GLU A 1 97 ? 4.332 1.260 6.490 1.00 84.69 97 GLU A N 1
ATOM 770 C CA . GLU A 1 97 ? 5.148 2.479 6.600 1.00 84.69 97 GLU A CA 1
ATOM 771 C C . GLU A 1 97 ? 6.631 2.136 6.668 1.00 84.69 97 GLU A C 1
ATOM 773 O O . GLU A 1 97 ? 7.424 2.653 5.886 1.00 84.69 97 GLU A O 1
ATOM 778 N N . LYS A 1 98 ? 7.009 1.188 7.529 1.00 84.25 98 LYS A N 1
ATOM 779 C CA . LYS A 1 98 ? 8.405 0.759 7.641 1.00 84.25 98 LYS A CA 1
ATOM 780 C C . LYS A 1 98 ? 8.945 0.132 6.367 1.00 84.25 98 LYS A C 1
ATOM 782 O O . LYS A 1 98 ? 10.139 0.234 6.146 1.00 84.25 98 LYS A O 1
ATOM 787 N N . ASN A 1 99 ? 8.131 -0.529 5.549 1.00 83.94 99 ASN A N 1
ATOM 788 C CA . ASN A 1 99 ? 8.614 -1.129 4.302 1.00 83.94 99 ASN A CA 1
ATOM 789 C C . ASN A 1 99 ? 8.700 -0.106 3.165 1.00 83.94 99 ASN A C 1
ATOM 791 O O . ASN A 1 99 ? 9.640 -0.155 2.379 1.00 83.94 99 ASN A O 1
ATOM 795 N N . LEU A 1 100 ? 7.748 0.822 3.079 1.00 79.25 100 LEU A N 1
ATOM 796 C CA . LEU A 1 100 ? 7.668 1.782 1.980 1.00 79.25 100 LEU A CA 1
ATOM 797 C C . LEU A 1 100 ? 8.473 3.051 2.257 1.00 79.25 100 LEU A C 1
ATOM 799 O O . LEU A 1 100 ? 9.327 3.411 1.455 1.00 79.25 100 LEU A O 1
ATOM 803 N N . ILE A 1 101 ? 8.266 3.689 3.408 1.00 72.62 101 ILE A N 1
ATOM 804 C CA . ILE A 1 101 ? 8.874 4.988 3.732 1.00 72.62 101 ILE A CA 1
ATOM 805 C C . ILE A 1 101 ? 10.368 4.844 3.982 1.00 72.62 101 ILE A C 1
ATOM 807 O O . ILE A 1 101 ? 11.139 5.617 3.430 1.00 72.62 101 ILE A O 1
ATOM 811 N N . SER A 1 102 ? 10.797 3.808 4.715 1.00 69.31 102 SER A N 1
ATOM 812 C CA . SER A 1 102 ? 12.236 3.569 4.888 1.00 69.31 102 SER A CA 1
ATOM 813 C C . SER A 1 102 ? 12.934 3.334 3.552 1.00 69.31 102 SER A C 1
ATOM 815 O O . SER A 1 102 ? 1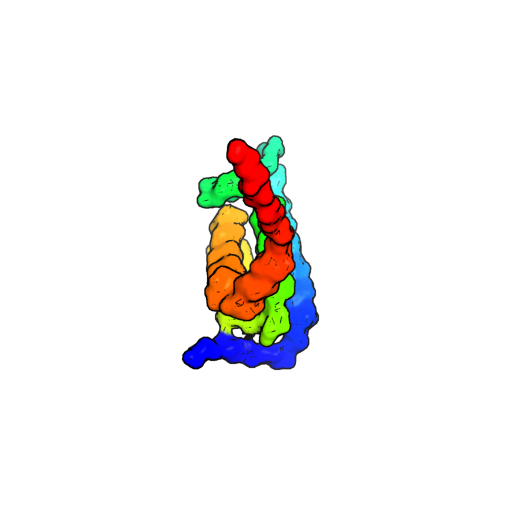4.100 3.675 3.406 1.00 69.31 102 SER A O 1
ATOM 817 N N . THR A 1 103 ? 12.236 2.788 2.554 1.00 68.50 103 THR A N 1
ATOM 818 C CA . THR A 1 103 ? 12.845 2.612 1.240 1.00 68.50 103 THR A CA 1
ATOM 819 C C . THR A 1 103 ? 12.927 3.939 0.497 1.00 68.50 103 THR A C 1
ATOM 821 O O . THR A 1 103 ? 13.965 4.209 -0.086 1.00 68.50 103 THR A O 1
ATOM 824 N N . VAL A 1 104 ? 11.900 4.794 0.576 1.00 68.06 104 VAL A N 1
ATOM 825 C CA . VAL A 1 104 ? 11.925 6.138 -0.031 1.00 68.06 104 VAL A CA 1
ATOM 826 C C . VAL A 1 104 ? 12.996 7.035 0.601 1.00 68.06 104 VAL A C 1
ATOM 828 O O . VAL A 1 104 ? 13.731 7.694 -0.122 1.00 68.06 104 VAL A O 1
ATOM 831 N N . GLU A 1 105 ? 13.134 7.037 1.930 1.00 65.06 105 GLU A N 1
ATOM 832 C CA . GLU A 1 105 ? 14.133 7.853 2.644 1.00 65.06 105 GLU A CA 1
ATOM 833 C C . GLU A 1 105 ? 15.580 7.429 2.356 1.00 65.06 105 GLU A C 1
ATOM 835 O O . GLU A 1 105 ? 16.494 8.244 2.453 1.00 65.06 105 GLU A O 1
ATOM 840 N N . ASN A 1 106 ? 15.800 6.158 2.013 1.00 59.34 106 ASN A N 1
ATOM 841 C CA . ASN A 1 106 ? 17.127 5.624 1.705 1.00 59.34 106 ASN A CA 1
ATOM 842 C C . ASN A 1 106 ? 17.408 5.541 0.195 1.00 59.34 106 ASN A C 1
ATOM 844 O O . AS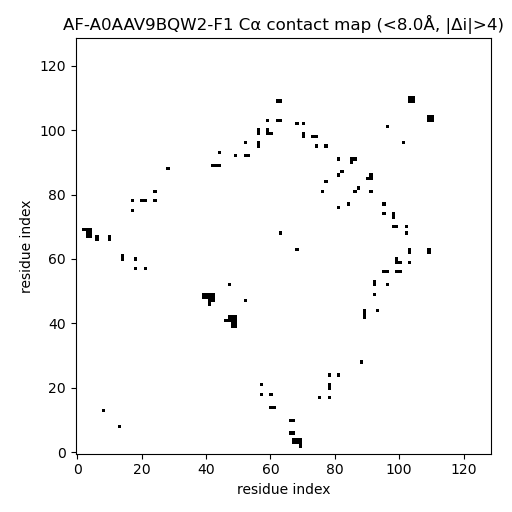N A 1 106 ? 18.503 5.134 -0.197 1.00 59.34 106 ASN A O 1
ATOM 848 N N . ASP A 1 107 ? 16.448 5.918 -0.650 1.00 63.44 107 ASP A N 1
ATOM 849 C CA . ASP A 1 107 ? 16.617 5.970 -2.098 1.00 63.44 107 ASP A CA 1
ATOM 850 C C . ASP A 1 107 ? 17.095 7.372 -2.501 1.00 63.44 107 ASP A C 1
ATOM 852 O O . ASP A 1 107 ? 16.316 8.325 -2.588 1.00 63.44 107 ASP A O 1
ATOM 856 N N . SER A 1 108 ? 18.411 7.514 -2.709 1.00 57.56 108 SER A N 1
ATOM 857 C CA . SER A 1 108 ? 19.042 8.795 -3.059 1.00 57.56 108 SER A CA 1
ATOM 858 C C . SER A 1 108 ? 18.438 9.451 -4.306 1.00 57.56 108 SER A C 1
ATOM 860 O O . SER A 1 108 ? 18.415 10.677 -4.370 1.00 57.56 108 SER A O 1
ATOM 862 N N . SER A 1 109 ? 17.891 8.673 -5.246 1.00 60.09 109 SER A N 1
ATOM 863 C CA . SER A 1 109 ? 17.214 9.201 -6.436 1.00 60.09 109 SER A CA 1
ATOM 864 C C . SER A 1 109 ? 15.854 9.844 -6.122 1.00 60.09 109 SER A C 1
ATOM 866 O O . SER A 1 109 ? 15.389 10.707 -6.863 1.00 60.09 109 SER A O 1
ATOM 868 N N . LEU A 1 110 ? 15.192 9.454 -5.025 1.00 60.31 110 LEU A N 1
ATOM 869 C CA . LEU A 1 110 ? 13.899 10.015 -4.606 1.00 60.31 110 LEU A CA 1
ATOM 870 C C . LEU A 1 110 ? 14.044 11.244 -3.703 1.00 60.31 110 LEU A C 1
ATOM 872 O O . LEU A 1 110 ? 13.148 12.091 -3.685 1.00 60.31 110 LEU A O 1
ATOM 876 N N . LEU A 1 111 ? 15.173 11.379 -3.003 1.00 57.41 111 LEU A N 1
ATOM 877 C CA . LEU A 1 111 ? 15.502 12.582 -2.234 1.00 57.41 111 LEU A CA 1
ATOM 878 C C . LEU A 1 111 ? 15.681 13.807 -3.144 1.00 57.41 111 LEU A C 1
ATOM 880 O O . LEU A 1 111 ? 15.164 14.872 -2.814 1.00 57.41 111 LEU A O 1
ATOM 884 N N . GLU A 1 112 ? 16.296 13.644 -4.323 1.00 52.69 112 GLU A N 1
ATOM 885 C CA . GLU A 1 112 ? 16.367 14.716 -5.332 1.00 52.69 112 GLU A CA 1
ATOM 886 C C . GLU A 1 112 ? 14.971 15.138 -5.814 1.00 52.69 112 GLU A C 1
ATOM 888 O O . GLU A 1 112 ? 14.698 16.326 -5.979 1.00 52.69 112 GLU A O 1
ATOM 893 N N . ILE A 1 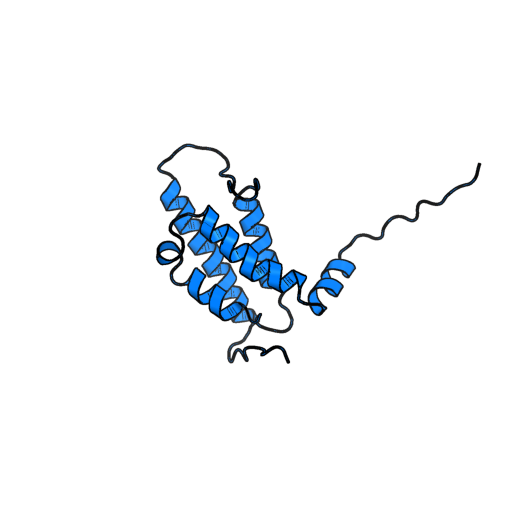113 ? 14.044 14.189 -5.983 1.00 51.53 113 ILE A N 1
ATOM 894 C CA . ILE A 1 113 ? 12.670 14.497 -6.404 1.00 51.53 113 ILE A CA 1
ATOM 895 C C . ILE A 1 113 ? 11.918 15.242 -5.290 1.00 51.53 113 ILE A C 1
ATOM 897 O O . ILE A 1 113 ? 11.223 16.215 -5.573 1.00 51.53 113 ILE A O 1
ATOM 901 N N . LEU A 1 114 ? 12.077 14.850 -4.022 1.00 50.84 114 LEU A N 1
ATOM 902 C CA . LEU A 1 114 ? 11.452 15.541 -2.885 1.00 50.84 114 LEU A CA 1
ATOM 903 C C . LEU A 1 114 ? 12.028 16.948 -2.646 1.00 50.84 114 LEU A C 1
ATOM 905 O O . LEU A 1 114 ? 11.271 17.845 -2.267 1.00 50.84 114 LEU A O 1
ATOM 909 N N . GLU A 1 115 ? 13.317 17.176 -2.912 1.00 53.19 115 GLU A N 1
ATOM 910 C CA . GLU A 1 115 ? 13.921 18.517 -2.871 1.00 53.19 115 GLU A CA 1
ATOM 911 C C . GLU A 1 115 ? 13.401 19.428 -3.992 1.00 53.19 115 GLU A C 1
ATOM 913 O O . GLU A 1 115 ? 13.133 20.604 -3.743 1.00 53.19 115 GLU A O 1
ATOM 918 N N . VAL A 1 116 ? 13.161 18.900 -5.197 1.00 52.84 116 VAL A N 1
ATOM 919 C CA . VAL A 1 116 ? 12.597 19.670 -6.326 1.00 52.84 116 VAL A CA 1
ATOM 920 C C . VAL A 1 116 ? 11.168 20.162 -6.048 1.00 52.84 116 VAL A C 1
ATOM 922 O O . VAL A 1 116 ? 10.757 21.196 -6.578 1.00 52.84 116 VAL A O 1
ATOM 925 N N . PHE A 1 117 ? 10.411 19.473 -5.188 1.00 42.81 117 PHE A N 1
ATOM 926 C CA . PHE A 1 117 ? 9.056 19.881 -4.791 1.00 42.81 117 PHE A CA 1
ATOM 927 C C . PHE A 1 117 ? 9.002 20.818 -3.570 1.00 42.81 117 PHE A C 1
ATOM 929 O O . PHE A 1 117 ? 7.909 21.256 -3.193 1.00 42.81 117 PHE A O 1
ATOM 936 N N . GLN A 1 118 ? 10.133 21.176 -2.952 1.00 43.16 118 GLN A N 1
ATOM 937 C CA . GLN A 1 118 ? 10.154 22.200 -1.902 1.00 43.16 118 GLN A CA 1
ATOM 938 C C . GLN A 1 118 ? 9.938 23.592 -2.534 1.00 43.16 118 GLN A C 1
ATOM 940 O O . GLN A 1 118 ? 10.677 23.977 -3.443 1.00 43.16 118 GLN A O 1
ATOM 945 N N . PRO A 1 119 ? 8.953 24.394 -2.079 1.00 36.84 119 PRO A N 1
ATOM 946 C CA . PRO A 1 119 ? 8.787 25.753 -2.578 1.00 36.84 119 PRO A CA 1
ATOM 947 C C . PRO A 1 119 ? 10.048 26.578 -2.274 1.00 36.84 119 PRO A C 1
ATOM 949 O O . PRO A 1 119 ? 10.629 26.420 -1.195 1.00 36.84 119 PRO A O 1
ATOM 952 N N . PRO A 1 120 ? 10.472 27.480 -3.180 1.00 43.00 120 PRO A N 1
ATOM 953 C CA . PRO A 1 120 ? 11.665 28.286 -2.970 1.00 43.00 120 PRO A CA 1
ATOM 954 C C . PRO A 1 120 ? 11.528 29.069 -1.664 1.00 43.00 120 PRO A C 1
ATOM 956 O O . PRO A 1 120 ? 10.615 29.885 -1.500 1.00 43.00 120 PRO A O 1
ATOM 959 N N . GLN A 1 121 ? 12.437 28.800 -0.725 1.00 53.16 121 GLN A N 1
ATOM 960 C CA . GLN A 1 121 ? 12.543 29.543 0.522 1.00 53.16 121 GLN A CA 1
ATOM 961 C C . GLN A 1 121 ? 12.758 31.012 0.165 1.00 53.16 121 GLN A C 1
ATOM 963 O O . GLN A 1 121 ? 13.767 31.377 -0.442 1.00 53.16 121 GLN A O 1
ATOM 968 N N . LYS A 1 122 ? 11.770 31.855 0.487 1.00 50.09 122 LYS A N 1
ATOM 969 C CA . LYS A 1 122 ? 11.850 33.292 0.227 1.00 50.09 122 LYS A CA 1
ATOM 970 C C . LYS A 1 122 ? 13.110 33.826 0.897 1.00 50.09 122 LYS A C 1
ATOM 972 O O . LYS A 1 122 ? 13.230 33.778 2.119 1.00 50.09 122 LYS A O 1
ATOM 977 N N . LEU A 1 123 ? 14.019 34.351 0.076 1.00 48.22 123 LEU A N 1
ATOM 978 C CA . LEU A 1 123 ? 15.154 35.152 0.507 1.00 48.22 123 LEU A CA 1
ATOM 979 C C . LEU A 1 123 ? 14.602 36.265 1.411 1.00 48.22 123 LEU A C 1
ATOM 981 O O . LEU A 1 123 ? 13.962 37.201 0.930 1.00 48.22 123 LEU A O 1
ATOM 985 N N . ILE A 1 124 ? 14.782 36.147 2.728 1.00 52.59 124 ILE A N 1
ATOM 986 C CA . ILE A 1 124 ? 14.516 37.252 3.646 1.00 52.59 124 ILE A CA 1
ATOM 987 C C . ILE A 1 124 ? 15.623 38.267 3.379 1.00 52.59 124 ILE A C 1
ATOM 989 O O . ILE A 1 124 ? 16.735 38.171 3.899 1.00 52.59 124 ILE A O 1
ATOM 993 N N . GLU A 1 125 ? 15.311 39.201 2.485 1.00 53.62 125 GLU A N 1
ATOM 994 C CA . GLU A 1 125 ? 16.072 40.408 2.219 1.00 53.62 125 GLU A CA 1
ATOM 995 C C . GLU A 1 125 ? 16.233 41.144 3.557 1.00 53.62 125 GLU A C 1
ATOM 997 O O . GLU A 1 125 ? 15.309 41.786 4.061 1.00 53.62 125 GLU A O 1
ATOM 1002 N N . LYS A 1 126 ? 17.413 41.006 4.173 1.00 55.06 126 LYS A N 1
ATOM 1003 C CA . LYS A 1 126 ? 17.867 41.883 5.251 1.00 55.06 126 LYS A CA 1
ATOM 1004 C C . LYS A 1 126 ? 17.972 43.297 4.679 1.00 55.06 126 LYS A C 1
ATOM 1006 O O . LYS A 1 126 ? 19.045 43.727 4.264 1.00 55.06 126 LYS A O 1
ATOM 1011 N N . ARG A 1 127 ? 16.857 44.028 4.645 1.00 53.19 127 ARG A N 1
ATOM 1012 C CA . ARG A 1 127 ? 16.889 45.477 4.472 1.00 53.19 127 ARG A CA 1
ATOM 1013 C C . ARG A 1 127 ? 17.355 46.065 5.803 1.00 53.19 127 ARG A C 1
ATOM 1015 O O . ARG A 1 127 ? 16.652 46.016 6.808 1.00 53.19 127 ARG A O 1
ATOM 1022 N N . ASN A 1 128 ? 18.616 46.480 5.761 1.00 49.19 128 ASN A N 1
ATOM 1023 C CA . ASN A 1 128 ? 19.398 47.129 6.798 1.00 49.19 128 ASN A CA 1
ATOM 1024 C C . ASN A 1 128 ? 18.629 48.197 7.586 1.00 49.19 128 ASN A C 1
ATOM 1026 O O . ASN A 1 128 ? 17.798 48.923 7.040 1.00 49.19 128 ASN A O 1
ATOM 1030 N N . LYS A 1 129 ? 18.995 48.261 8.866 1.00 47.28 129 LYS A N 1
ATOM 1031 C CA . LYS A 1 129 ? 18.836 49.405 9.759 1.00 47.28 129 LYS A CA 1
ATOM 1032 C C . LYS A 1 129 ? 19.695 50.576 9.281 1.00 47.28 129 LYS A C 1
ATOM 1034 O O . LYS A 1 129 ? 20.775 50.294 8.715 1.00 47.28 129 LYS A O 1
#

Solvent-accessible surface area (backbone atoms only — not comparable to full-atom values): 7978 Å² total; per-residue (Å²): 135,82,74,69,60,82,67,94,56,65,53,70,61,49,45,53,51,50,51,50,46,53,54,49,55,52,48,61,51,50,67,72,45,72,86,60,80,97,66,88,61,52,28,90,88,77,70,44,43,53,68,58,54,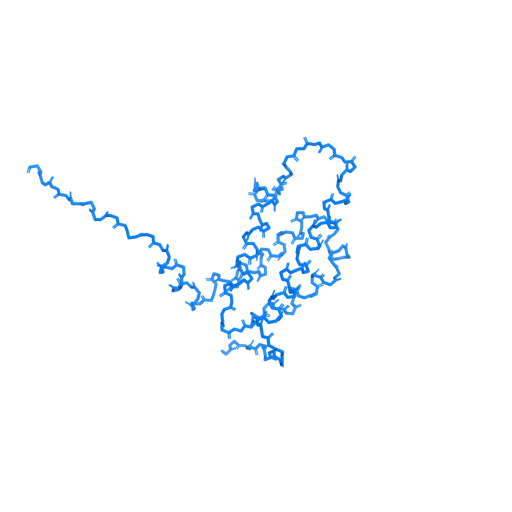52,50,54,50,53,52,50,59,65,62,54,76,94,43,66,58,76,46,46,67,62,51,50,55,44,72,74,44,39,64,82,78,32,79,43,67,59,58,41,52,53,51,49,47,58,50,45,50,56,48,50,77,69,32,71,78,47,49,57,55,56,56,70,70,52,75,81,78,76,79,78,76,81,76,75,133

Foldseek 3Di:
DPDDDPDPDDQVVVLVVLLVLLVVVVVVQVVVDPVDDDDQDAQPVPRHGPVVLNVVLNVLSVLPPVGDFPLNVVSCVCSVPVCVVPVHPSVSSVSSCCSRVVRLVPPPVNVVVVVVPDDPDPDPPPPDD

pLDDT: mean 73.64, std 15.72, range [34.47, 93.12]

Mean predicted aligned error: 11.5 Å

Nearest PDB structures (foldseek):
  8jd6-assembly1_S  TM=2.614E-01  e=7.191E+00  Homo sapiens

InterPro domains:
  IPR015267 Protein phosphatase 4 core regulatory subunit R2 [PF09184] (50-101)
  IPR015267 Protein phosphatase 4 core regulatory subunit R2 [PTHR16487] (8-101)

Organism: Acorus gramineus (NCBI:txid55184)

Radius of gyration: 18.21 Å; Cα contacts (8 Å, |Δi|>4): 78; chains: 1; bounding box: 45×63×35 Å